Protein AF-A0A9D9NIE5-F1 (afdb_monomer_lite)

Secondary structure (DSSP, 8-state):
-HHHHHHHHHHHHHHTEEEETTEEEE-S-HHHHHHTT--HHHHHHHHHHHHHHHHH--

Organism: NCBI:txid2840763

Structure (mmCIF, N/CA/C/O backbone):
data_AF-A0A9D9NIE5-F1
#
_entry.id   AF-A0A9D9NIE5-F1
#
loop_
_atom_site.group_PDB
_atom_site.id
_atom_site.type_symbol
_atom_site.label_atom_id
_atom_site.label_alt_id
_atom_site.label_comp_id
_atom_site.label_asym_id
_atom_site.label_entity_id
_atom_site.label_seq_id
_atom_site.pdbx_PDB_ins_code
_atom_site.Cartn_x
_atom_site.Cartn_y
_atom_site.Cartn_z
_atom_site.occupancy
_atom_site.B_iso_or_equiv
_atom_site.auth_seq_id
_atom_site.auth_comp_id
_atom_site.auth_asym_id
_atom_site.auth_atom_id
_atom_site.pdbx_PDB_model_num
ATOM 1 N N . MET A 1 1 ? 10.766 13.132 -18.450 1.00 61.12 1 MET A N 1
ATOM 2 C CA . MET A 1 1 ? 9.999 11.909 -18.792 1.00 61.12 1 MET A CA 1
ATOM 3 C C . MET A 1 1 ? 9.946 10.937 -17.623 1.00 61.12 1 MET A C 1
ATOM 5 O O . MET A 1 1 ? 8.843 10.599 -17.230 1.00 61.12 1 MET A O 1
ATOM 9 N N . LEU A 1 2 ? 11.085 10.567 -17.018 1.00 61.94 2 LEU A N 1
ATOM 10 C CA . LEU A 1 2 ? 11.140 9.689 -15.833 1.00 61.94 2 LEU A CA 1
ATOM 11 C C . LEU A 1 2 ? 10.242 10.145 -14.669 1.00 61.94 2 LEU A C 1
ATOM 13 O O . LEU A 1 2 ? 9.521 9.327 -14.112 1.00 61.94 2 LEU A O 1
ATOM 17 N N . SER A 1 3 ? 10.209 11.448 -14.368 1.00 71.56 3 SER A N 1
ATOM 18 C CA . SER A 1 3 ? 9.351 11.990 -13.304 1.00 71.56 3 SER A CA 1
ATOM 19 C C . SER A 1 3 ? 7.855 11.793 -13.559 1.00 71.56 3 SER A C 1
ATOM 21 O O . SER A 1 3 ? 7.131 11.480 -12.628 1.00 71.56 3 SER A O 1
ATOM 23 N N . ARG A 1 4 ? 7.389 11.918 -14.812 1.00 71.19 4 ARG A N 1
ATOM 24 C CA . ARG A 1 4 ? 5.974 11.694 -15.159 1.00 71.19 4 ARG A CA 1
ATOM 25 C C . ARG A 1 4 ? 5.582 10.233 -14.974 1.00 71.19 4 ARG A C 1
ATOM 27 O O . ARG A 1 4 ? 4.595 9.971 -14.314 1.00 71.19 4 ARG A O 1
ATOM 34 N N . ILE A 1 5 ? 6.405 9.300 -15.460 1.00 63.34 5 ILE A N 1
ATOM 35 C CA . ILE A 1 5 ? 6.160 7.855 -15.304 1.00 63.34 5 ILE A CA 1
ATOM 36 C C . ILE A 1 5 ? 6.138 7.458 -13.822 1.00 63.34 5 ILE A C 1
ATOM 38 O O . ILE A 1 5 ? 5.334 6.621 -13.417 1.00 63.34 5 ILE A O 1
ATOM 42 N N . GLN A 1 6 ? 7.019 8.049 -13.008 1.00 71.31 6 GLN A N 1
ATOM 43 C CA . GLN A 1 6 ? 6.996 7.845 -11.563 1.00 71.31 6 GLN A CA 1
ATOM 44 C C . GLN A 1 6 ? 5.679 8.354 -10.955 1.00 71.31 6 GLN A C 1
ATOM 46 O O . GLN A 1 6 ? 5.028 7.603 -10.235 1.00 71.31 6 GLN A O 1
ATOM 51 N N . SER A 1 7 ? 5.247 9.568 -11.312 1.00 81.56 7 SER A N 1
ATOM 52 C CA . SER A 1 7 ? 3.966 10.128 -10.862 1.00 81.56 7 SER A CA 1
ATOM 53 C C . SER A 1 7 ? 2.753 9.321 -11.337 1.00 81.56 7 SER A C 1
ATOM 55 O O . SER A 1 7 ? 1.807 9.158 -10.574 1.00 81.56 7 SER A O 1
ATOM 57 N N . ASP A 1 8 ? 2.777 8.770 -12.551 1.00 89.06 8 ASP A N 1
ATOM 58 C CA . ASP A 1 8 ? 1.683 7.952 -13.085 1.00 89.06 8 ASP A CA 1
ATOM 59 C C . ASP A 1 8 ? 1.512 6.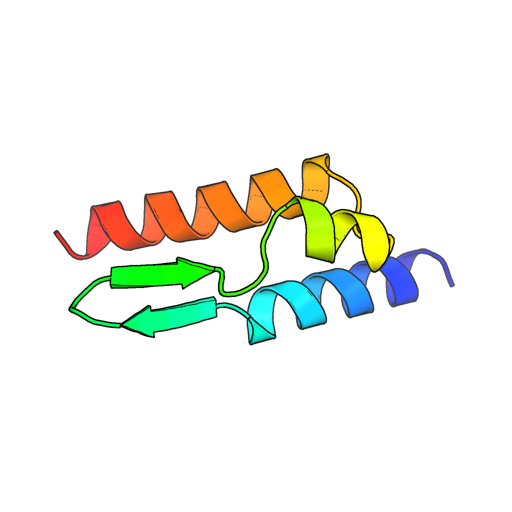666 -12.262 1.00 89.06 8 ASP A C 1
ATOM 61 O O . ASP A 1 8 ? 0.398 6.310 -11.882 1.00 89.06 8 ASP A O 1
ATOM 65 N N . LYS A 1 9 ? 2.619 6.004 -11.907 1.00 90.12 9 LYS A N 1
ATOM 66 C CA . LYS A 1 9 ? 2.609 4.800 -11.058 1.00 90.12 9 LYS A CA 1
ATOM 67 C C . LYS A 1 9 ? 2.183 5.099 -9.620 1.00 90.12 9 LYS A C 1
ATOM 69 O O . LYS A 1 9 ? 1.439 4.320 -9.029 1.00 90.12 9 LYS A O 1
ATOM 74 N N . GLU A 1 10 ? 2.606 6.237 -9.073 1.00 91.38 10 GLU A N 1
ATOM 75 C CA . GLU A 1 10 ? 2.159 6.703 -7.755 1.00 91.38 10 GLU A CA 1
ATOM 76 C C . GLU A 1 10 ? 0.648 6.977 -7.747 1.00 91.38 10 GLU A C 1
ATOM 78 O O . GLU A 1 10 ? -0.051 6.538 -6.833 1.00 91.38 10 GLU A O 1
ATOM 83 N N . MET A 1 11 ? 0.119 7.620 -8.794 1.00 91.12 11 MET A N 1
ATOM 84 C CA . MET A 1 11 ? -1.322 7.833 -8.962 1.00 91.12 11 MET A CA 1
ATOM 85 C C . MET A 1 11 ? -2.086 6.520 -9.135 1.00 91.12 11 MET A C 1
ATOM 87 O O . MET A 1 11 ? -3.171 6.365 -8.575 1.00 91.12 11 MET A O 1
ATOM 91 N N . MET A 1 12 ? -1.526 5.552 -9.866 1.00 91.69 12 MET A N 1
ATOM 92 C CA . MET A 1 12 ? -2.114 4.217 -9.969 1.00 91.69 12 MET A CA 1
ATOM 93 C C . MET A 1 12 ? -2.238 3.558 -8.594 1.00 91.69 12 MET A C 1
ATOM 95 O O . MET A 1 12 ? -3.325 3.095 -8.266 1.00 91.69 12 MET A O 1
ATOM 99 N N . LEU A 1 13 ? -1.182 3.559 -7.772 1.00 94.06 13 LEU A N 1
ATOM 100 C CA . LEU A 1 13 ? -1.235 2.988 -6.418 1.00 94.06 13 LEU A CA 1
ATOM 101 C C . LEU A 1 13 ? -2.228 3.723 -5.512 1.00 94.06 13 LEU A C 1
ATOM 103 O O . LEU A 1 13 ? -2.992 3.067 -4.808 1.00 94.06 13 LEU A O 1
ATOM 107 N N . LEU A 1 14 ? -2.261 5.059 -5.557 1.00 92.56 14 LEU A N 1
ATOM 108 C CA . LEU A 1 14 ? -3.239 5.865 -4.814 1.00 92.56 14 LEU A CA 1
ATOM 109 C C . LEU A 1 14 ? -4.680 5.474 -5.157 1.00 92.56 14 LEU A C 1
ATOM 111 O O . LEU A 1 14 ? -5.489 5.269 -4.256 1.00 92.56 14 LEU A O 1
ATOM 115 N N . ASN A 1 15 ? -4.983 5.317 -6.447 1.00 94.00 15 ASN A N 1
ATOM 116 C CA . ASN A 1 15 ? -6.310 4.919 -6.921 1.00 94.00 15 ASN A CA 1
ATOM 117 C C . ASN A 1 15 ? -6.690 3.484 -6.532 1.00 94.00 15 ASN A C 1
ATOM 119 O O . ASN A 1 15 ? -7.851 3.107 -6.663 1.00 94.00 15 ASN A O 1
ATOM 123 N N . GLN A 1 16 ? -5.726 2.683 -6.074 1.00 95.38 16 GLN A N 1
ATOM 124 C CA . GLN A 1 16 ? -5.957 1.340 -5.556 1.00 95.38 16 GLN A CA 1
ATOM 125 C C . GLN A 1 16 ? -6.100 1.317 -4.029 1.00 95.38 16 GLN A C 1
ATOM 127 O O . GLN A 1 16 ? -6.139 0.231 -3.462 1.00 95.38 16 GLN A O 1
ATOM 132 N N . ILE A 1 17 ? -6.179 2.458 -3.339 1.00 95.62 17 ILE A N 1
ATOM 133 C CA . ILE A 1 17 ? -6.463 2.495 -1.899 1.00 95.62 17 ILE A CA 1
ATOM 134 C C . ILE A 1 17 ? -7.961 2.705 -1.677 1.00 95.62 17 ILE A C 1
ATOM 136 O O . ILE A 1 17 ? -8.534 3.705 -2.107 1.00 95.62 17 ILE A O 1
ATOM 140 N N . TRP A 1 18 ? -8.585 1.787 -0.942 1.00 95.06 18 TRP A N 1
ATOM 141 C CA . TRP A 1 18 ? -10.025 1.789 -0.669 1.00 95.06 18 TRP A CA 1
ATOM 142 C C . TRP A 1 18 ? -10.280 1.649 0.828 1.00 95.06 18 TRP A C 1
ATOM 144 O O . TRP A 1 18 ? -9.497 1.015 1.533 1.00 95.06 18 TRP A O 1
ATOM 154 N N . PHE A 1 19 ? -11.393 2.192 1.314 1.00 94.94 19 PHE A N 1
ATOM 155 C CA . PHE A 1 19 ? -11.842 1.970 2.686 1.00 94.94 19 PHE A CA 1
ATOM 156 C C . PHE A 1 19 ? -12.862 0.830 2.724 1.00 94.94 19 PHE A C 1
ATOM 158 O O . PHE A 1 19 ? -13.886 0.887 2.040 1.00 94.94 19 PHE A O 1
ATOM 165 N N . LYS A 1 20 ? -12.588 -0.206 3.514 1.00 93.69 20 LYS A N 1
ATOM 166 C CA . LYS A 1 20 ? -13.432 -1.395 3.642 1.00 93.69 20 LYS A CA 1
ATOM 167 C C . LYS A 1 20 ? -13.374 -1.927 5.071 1.00 93.69 20 LYS A C 1
ATOM 169 O O . LYS A 1 20 ? -12.296 -2.031 5.646 1.00 93.69 20 LYS A O 1
ATOM 174 N N . ASP A 1 21 ? -14.532 -2.267 5.635 1.00 92.88 21 ASP A N 1
ATOM 175 C CA . ASP A 1 21 ? -14.652 -2.884 6.965 1.00 92.88 21 ASP A CA 1
ATOM 176 C C . ASP A 1 21 ? -13.869 -2.126 8.057 1.00 92.88 21 ASP A C 1
ATOM 178 O O . ASP A 1 21 ? -13.181 -2.716 8.889 1.00 92.88 21 ASP A O 1
ATOM 182 N N . GLY A 1 22 ? -13.920 -0.791 8.017 1.00 93.38 22 GLY A N 1
ATOM 183 C CA . GLY A 1 22 ? -13.233 0.063 8.987 1.00 93.38 22 GLY A CA 1
ATOM 184 C C . GLY A 1 22 ? -11.723 0.214 8.773 1.00 93.38 22 GLY A C 1
ATOM 185 O O . GLY A 1 22 ? -11.060 0.729 9.663 1.00 93.38 22 GLY A O 1
ATOM 186 N N . ASN A 1 23 ? -11.166 -0.237 7.644 1.00 95.38 23 ASN A N 1
ATOM 187 C CA . ASN A 1 23 ? -9.732 -0.164 7.355 1.00 95.38 23 ASN A CA 1
ATOM 188 C C . ASN A 1 23 ? -9.465 0.321 5.918 1.00 95.38 23 ASN A C 1
ATOM 190 O O . ASN A 1 23 ? -10.199 0.001 4.985 1.00 95.38 23 ASN A O 1
ATOM 194 N N . PHE A 1 24 ? -8.377 1.057 5.718 1.00 96.31 24 PHE A N 1
ATOM 195 C CA . PHE A 1 24 ? -7.773 1.287 4.410 1.00 96.31 24 PHE A CA 1
ATOM 196 C C . PHE A 1 24 ? -7.085 0.014 3.909 1.00 96.31 24 PHE A C 1
ATOM 198 O O . PHE A 1 24 ? -6.377 -0.664 4.655 1.00 96.31 24 PHE A O 1
ATOM 205 N N . VAL A 1 25 ? -7.264 -0.297 2.629 1.00 95.56 25 VAL A N 1
ATOM 206 C CA . VAL A 1 25 ? -6.700 -1.479 1.971 1.00 95.56 25 VAL A CA 1
ATOM 207 C C . VAL A 1 25 ? -6.093 -1.062 0.639 1.00 95.56 25 VAL A C 1
ATOM 209 O O . VAL A 1 25 ? -6.757 -0.404 -0.161 1.00 95.56 25 VAL A O 1
ATOM 212 N N . LEU A 1 26 ? -4.849 -1.476 0.385 1.00 96.06 26 LEU A N 1
ATOM 213 C CA . LEU A 1 26 ? -4.255 -1.421 -0.948 1.00 96.06 26 LEU A CA 1
ATOM 214 C C . LEU A 1 26 ? -4.777 -2.617 -1.757 1.00 96.06 26 LEU A C 1
ATOM 216 O O . LEU A 1 26 ? -4.450 -3.763 -1.466 1.00 96.06 26 LEU A O 1
ATOM 220 N N . GLY A 1 27 ? -5.628 -2.345 -2.740 1.00 95.00 27 GLY A N 1
ATOM 221 C CA . GLY A 1 27 ? -6.314 -3.331 -3.577 1.00 95.00 27 GLY A CA 1
ATOM 222 C C . GLY A 1 27 ? -5.473 -3.905 -4.716 1.00 95.00 27 GLY A C 1
ATOM 223 O O . GLY A 1 27 ? -5.983 -4.708 -5.489 1.00 95.00 27 GLY A O 1
ATOM 224 N N . LEU A 1 28 ? -4.203 -3.513 -4.822 1.00 94.81 28 LEU A N 1
ATOM 225 C CA . LEU A 1 28 ? -3.245 -4.089 -5.758 1.00 94.81 28 LEU A CA 1
ATOM 226 C C . LEU A 1 28 ? -2.303 -5.013 -4.989 1.00 94.81 28 LEU A C 1
ATOM 228 O O . LEU A 1 28 ? -1.752 -4.596 -3.971 1.00 94.81 28 LEU A O 1
ATOM 232 N N . SER A 1 29 ? -2.107 -6.247 -5.456 1.00 95.25 29 SER A N 1
ATOM 233 C CA . SER A 1 29 ? -1.126 -7.144 -4.842 1.00 95.25 29 SER A CA 1
ATOM 234 C C . SER A 1 29 ? 0.304 -6.751 -5.236 1.00 95.25 29 SER A C 1
ATOM 236 O O . SER A 1 29 ? 0.519 -6.079 -6.246 1.00 95.25 29 SER A O 1
ATOM 238 N N . ARG A 1 30 ? 1.308 -7.194 -4.463 1.00 95.06 30 ARG A N 1
ATOM 239 C CA . ARG A 1 30 ? 2.725 -6.951 -4.793 1.00 95.06 30 ARG A CA 1
ATOM 240 C C . ARG A 1 30 ? 3.081 -7.513 -6.170 1.00 95.06 30 ARG A C 1
ATOM 242 O O . ARG A 1 30 ? 3.732 -6.826 -6.947 1.00 95.06 30 ARG A O 1
ATOM 249 N N . ASN A 1 31 ? 2.634 -8.734 -6.467 1.00 95.81 31 ASN A N 1
ATOM 250 C CA . ASN A 1 31 ? 2.929 -9.396 -7.736 1.00 95.81 31 ASN A CA 1
ATOM 251 C C . ASN A 1 31 ? 2.311 -8.626 -8.909 1.00 95.81 31 ASN A C 1
ATOM 253 O O . ASN A 1 31 ? 3.025 -8.292 -9.848 1.00 95.81 31 ASN A O 1
ATOM 257 N N . ASP A 1 32 ? 1.036 -8.232 -8.802 1.00 95.06 32 ASP A N 1
ATOM 258 C CA . ASP A 1 32 ? 0.376 -7.444 -9.853 1.00 95.06 32 ASP A CA 1
ATOM 259 C C . ASP A 1 32 ? 1.052 -6.077 -10.037 1.00 95.06 32 ASP A C 1
ATOM 261 O O . ASP A 1 32 ? 1.197 -5.586 -11.155 1.00 95.06 32 ASP A O 1
ATOM 265 N N . ALA A 1 33 ? 1.504 -5.449 -8.946 1.00 94.62 33 ALA A N 1
ATOM 266 C CA . ALA A 1 33 ? 2.245 -4.195 -9.019 1.00 94.62 33 ALA A CA 1
ATOM 267 C C . ALA A 1 33 ? 3.564 -4.365 -9.789 1.00 94.62 33 ALA A C 1
ATOM 269 O O . ALA A 1 33 ? 3.878 -3.551 -10.662 1.00 94.62 33 ALA A O 1
ATOM 270 N N . MET A 1 34 ? 4.311 -5.434 -9.511 1.00 94.69 34 MET A N 1
ATOM 271 C CA . MET A 1 34 ? 5.550 -5.751 -10.222 1.00 94.69 34 MET A CA 1
ATOM 272 C C . MET A 1 34 ? 5.303 -6.044 -11.706 1.00 94.69 34 MET A C 1
ATOM 274 O O . MET A 1 34 ? 6.050 -5.534 -12.544 1.00 94.69 34 MET A O 1
ATOM 278 N N . ASP A 1 35 ? 4.234 -6.769 -12.040 1.00 95.31 35 ASP A N 1
ATOM 279 C CA . ASP A 1 35 ? 3.832 -7.050 -13.427 1.00 95.31 35 ASP A CA 1
ATOM 280 C C . ASP A 1 35 ? 3.472 -5.764 -14.195 1.00 95.31 35 ASP A C 1
ATOM 282 O O . ASP A 1 35 ? 3.766 -5.627 -15.384 1.00 95.31 35 ASP A O 1
ATOM 286 N N . LEU A 1 36 ? 2.923 -4.763 -13.499 1.00 91.75 36 LEU A N 1
ATOM 287 C CA . LEU A 1 36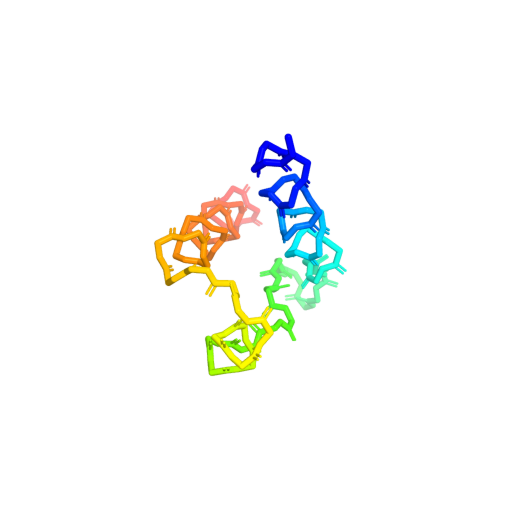 ? 2.678 -3.411 -14.022 1.00 91.75 36 LEU A CA 1
ATOM 288 C C . LEU A 1 36 ? 3.943 -2.527 -14.044 1.00 91.75 36 LEU A C 1
ATOM 290 O O . LEU A 1 36 ? 3.891 -1.335 -14.374 1.00 91.75 36 LEU A O 1
ATOM 294 N N . GLY A 1 37 ? 5.099 -3.089 -13.690 1.00 93.44 37 GLY A N 1
ATOM 295 C CA . GLY A 1 37 ? 6.385 -2.404 -13.651 1.00 93.44 37 GLY A CA 1
ATOM 296 C C . GLY A 1 37 ? 6.511 -1.394 -12.511 1.00 93.44 37 GLY A C 1
ATOM 297 O O . GLY A 1 37 ? 7.340 -0.481 -12.598 1.00 93.44 37 GLY A O 1
ATOM 298 N N . ILE A 1 38 ? 5.686 -1.486 -11.470 1.00 93.94 38 ILE A N 1
ATOM 299 C CA . ILE A 1 38 ? 5.811 -0.663 -10.266 1.00 93.94 38 ILE A CA 1
ATOM 300 C C . ILE A 1 38 ? 7.008 -1.182 -9.457 1.00 93.94 38 ILE A C 1
ATOM 302 O O . ILE A 1 38 ? 7.052 -2.368 -9.134 1.00 93.94 38 ILE A O 1
ATOM 306 N N . PRO A 1 39 ? 7.990 -0.323 -9.124 1.00 94.19 39 PRO A N 1
ATOM 307 C CA . PRO A 1 39 ? 9.128 -0.736 -8.310 1.00 94.19 39 PRO A CA 1
ATOM 308 C C . PRO A 1 39 ? 8.691 -1.229 -6.930 1.00 94.19 39 PRO A C 1
ATOM 310 O O . PRO A 1 39 ? 7.820 -0.627 -6.300 1.00 94.19 39 PRO A O 1
ATOM 313 N N . GLU A 1 40 ? 9.354 -2.266 -6.427 1.00 94.69 40 GLU A N 1
ATOM 314 C CA . GLU A 1 40 ? 9.026 -2.877 -5.137 1.00 94.69 40 GLU A CA 1
ATOM 315 C C . GLU A 1 40 ? 9.086 -1.868 -3.977 1.00 94.69 40 GLU A C 1
ATOM 317 O O . GLU A 1 40 ? 8.136 -1.738 -3.209 1.00 94.69 40 GLU A O 1
ATOM 322 N N . GLU A 1 41 ? 10.130 -1.038 -3.941 1.00 94.69 41 GLU A N 1
ATOM 323 C CA . GLU A 1 41 ? 10.283 0.033 -2.946 1.00 94.69 41 GLU A CA 1
ATOM 324 C C . GLU A 1 41 ? 9.128 1.050 -2.970 1.00 94.69 41 GLU A C 1
ATOM 326 O O . GLU A 1 41 ? 8.762 1.632 -1.944 1.00 94.69 41 GLU A O 1
ATOM 331 N N . MET A 1 42 ? 8.544 1.295 -4.150 1.00 94.62 42 MET A N 1
ATOM 332 C CA . MET A 1 42 ? 7.390 2.182 -4.282 1.00 94.62 42 MET A CA 1
ATOM 333 C C . MET A 1 42 ? 6.146 1.520 -3.695 1.00 94.62 42 MET A C 1
ATOM 335 O O . MET A 1 42 ? 5.438 2.161 -2.919 1.00 94.62 42 MET A O 1
ATOM 339 N N . TYR A 1 43 ? 5.907 0.250 -4.019 1.00 96.56 43 TYR A N 1
ATOM 340 C CA . TYR A 1 43 ? 4.806 -0.518 -3.445 1.00 96.56 43 TYR A CA 1
ATOM 341 C C . TYR A 1 43 ? 4.897 -0.569 -1.911 1.00 96.56 43 TYR A C 1
ATOM 343 O O . TYR A 1 43 ? 3.92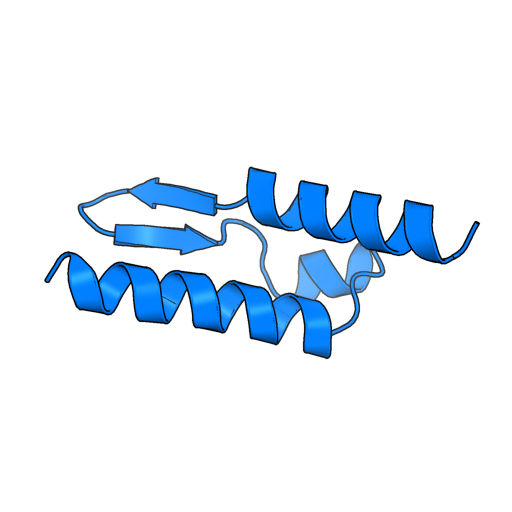3 -0.261 -1.222 1.00 96.56 43 TYR A O 1
ATOM 351 N N . ASP A 1 44 ? 6.084 -0.855 -1.371 1.00 97.06 44 ASP A N 1
ATOM 352 C CA . ASP A 1 44 ? 6.335 -0.924 0.074 1.00 97.06 44 ASP A CA 1
ATOM 353 C C . ASP A 1 44 ? 6.023 0.381 0.795 1.00 97.06 44 ASP A C 1
ATOM 355 O O . ASP A 1 44 ? 5.422 0.390 1.873 1.00 97.06 44 ASP A O 1
ATOM 359 N N . ARG A 1 45 ? 6.384 1.508 0.182 1.00 96.00 45 ARG A N 1
ATOM 360 C CA . ARG A 1 45 ? 6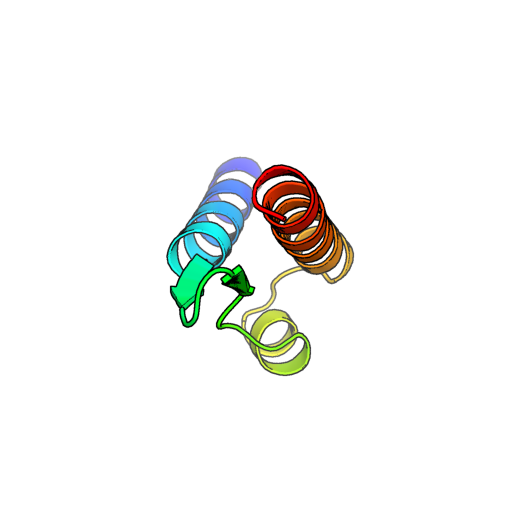.075 2.832 0.719 1.00 96.00 45 ARG A CA 1
ATOM 361 C C . ARG A 1 45 ? 4.566 3.067 0.816 1.00 96.00 45 ARG A C 1
ATOM 363 O O . ARG A 1 45 ? 4.104 3.559 1.845 1.00 96.00 45 ARG A O 1
ATOM 370 N N . PHE A 1 46 ? 3.799 2.679 -0.201 1.00 96.19 46 PHE A N 1
ATOM 371 C CA . PHE A 1 46 ? 2.338 2.801 -0.190 1.00 96.19 46 PHE A CA 1
ATOM 372 C C . PHE A 1 46 ? 1.670 1.852 0.802 1.00 96.19 46 PHE A C 1
ATOM 374 O O . PHE A 1 46 ? 0.775 2.268 1.539 1.00 96.19 46 PHE A O 1
ATOM 381 N N . LEU A 1 47 ? 2.147 0.611 0.889 1.00 97.00 47 LEU A N 1
ATOM 382 C CA . LEU A 1 47 ? 1.687 -0.341 1.894 1.00 97.00 47 LEU A CA 1
ATOM 383 C C . LEU A 1 47 ? 1.927 0.195 3.316 1.00 97.00 47 LEU A C 1
ATOM 385 O O . LEU A 1 47 ? 1.040 0.129 4.165 1.00 97.00 47 LEU A O 1
ATOM 389 N N . ASN A 1 48 ? 3.093 0.795 3.564 1.00 97.06 48 ASN A N 1
ATOM 390 C CA . ASN A 1 48 ? 3.405 1.434 4.842 1.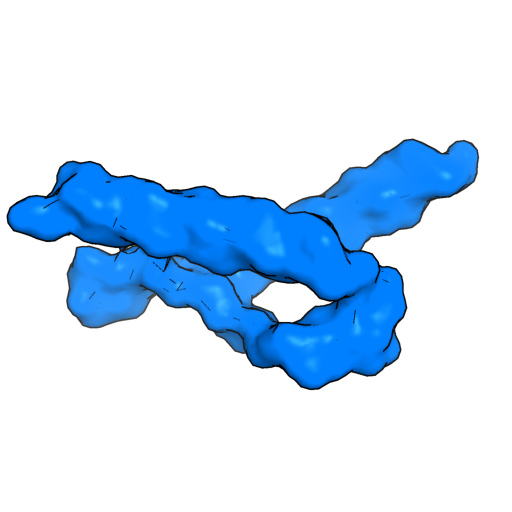00 97.06 48 ASN A CA 1
ATOM 391 C C . ASN A 1 48 ? 2.475 2.623 5.142 1.00 97.06 48 ASN A C 1
ATOM 393 O O . ASN A 1 48 ? 2.042 2.786 6.280 1.00 97.06 48 ASN A O 1
ATOM 397 N N . TYR A 1 49 ? 2.129 3.442 4.143 1.00 94.94 49 TYR A N 1
ATOM 398 C C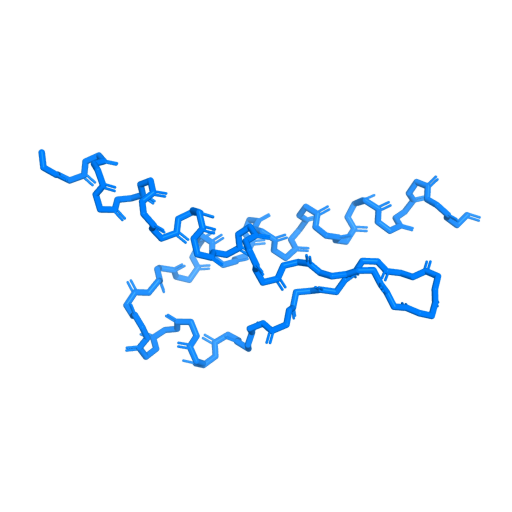A . TYR A 1 49 ? 1.161 4.531 4.329 1.00 94.94 49 TYR A CA 1
ATOM 399 C C . TYR A 1 49 ? -0.225 4.021 4.716 1.00 94.94 49 TYR A C 1
ATOM 401 O O . TYR A 1 49 ? -0.823 4.560 5.644 1.00 94.94 49 TYR A O 1
ATOM 409 N N . VAL A 1 50 ? -0.704 2.962 4.062 1.00 96.19 50 VAL A N 1
ATOM 410 C CA . VAL A 1 50 ? -1.982 2.317 4.399 1.00 96.19 50 VAL A CA 1
ATOM 411 C C . VAL A 1 50 ? -1.957 1.764 5.824 1.00 96.19 50 VAL A C 1
ATOM 413 O O . VAL A 1 50 ? -2.883 2.011 6.594 1.00 96.19 50 VAL A O 1
ATOM 416 N N . ASN A 1 51 ? -0.876 1.082 6.210 1.00 96.44 51 ASN A N 1
ATOM 417 C CA . ASN A 1 51 ? -0.725 0.540 7.561 1.00 96.44 51 ASN A CA 1
ATOM 418 C C . ASN A 1 51 ? -0.739 1.643 8.625 1.00 96.44 51 ASN A C 1
ATOM 420 O O . ASN A 1 51 ? -1.503 1.548 9.580 1.00 96.44 51 ASN A O 1
ATOM 424 N N . LYS A 1 52 ? 0.020 2.725 8.421 1.00 95.94 52 LYS A N 1
ATOM 425 C CA . LYS A 1 52 ? 0.016 3.880 9.332 1.00 95.94 52 LYS A CA 1
ATOM 426 C C . LYS A 1 52 ? -1.341 4.572 9.390 1.00 95.94 52 LYS A C 1
ATOM 428 O O . LYS A 1 52 ? -1.790 4.935 10.467 1.00 95.94 52 LYS A O 1
ATOM 433 N N . ALA A 1 53 ? -2.022 4.742 8.256 1.00 94.19 53 ALA A N 1
ATOM 434 C CA . ALA A 1 53 ? -3.371 5.306 8.235 1.00 94.19 53 ALA A CA 1
ATOM 435 C C . ALA A 1 53 ? -4.344 4.461 9.074 1.00 94.19 53 ALA A C 1
ATOM 437 O O . ALA A 1 53 ? -5.149 5.010 9.824 1.00 94.19 53 ALA A O 1
ATOM 438 N N . ASN A 1 54 ? -4.215 3.134 9.006 1.00 96.12 54 ASN A N 1
ATOM 439 C CA . ASN A 1 54 ? -5.001 2.209 9.817 1.00 96.12 54 ASN A CA 1
ATOM 440 C C . ASN A 1 54 ? -4.691 2.273 11.317 1.00 96.12 54 ASN A C 1
ATOM 442 O O . ASN A 1 54 ? -5.559 1.951 12.121 1.00 96.12 54 ASN A O 1
ATOM 446 N N . GLU A 1 55 ? -3.486 2.682 11.712 1.00 96.06 55 GLU A N 1
ATOM 447 C CA . GLU A 1 55 ? -3.142 2.903 13.123 1.00 96.06 55 GLU A CA 1
ATOM 448 C C . GLU A 1 55 ? -3.859 4.126 13.715 1.00 96.06 55 GLU A C 1
ATOM 450 O O . GLU A 1 55 ? -4.109 4.147 14.912 1.00 96.06 55 GLU A O 1
ATOM 455 N N . TYR A 1 56 ? -4.229 5.122 12.900 1.00 91.31 56 TYR A N 1
ATOM 456 C CA . TYR A 1 56 ? -4.919 6.333 13.371 1.00 91.31 56 TYR A CA 1
ATOM 457 C C . TYR A 1 56 ? -6.437 6.186 13.527 1.00 91.31 56 TYR A C 1
ATOM 459 O O . TYR A 1 56 ? -7.068 7.037 14.149 1.00 91.31 56 TYR A O 1
ATOM 467 N N . ILE A 1 57 ? -7.034 5.163 12.917 1.00 89.31 57 ILE A N 1
ATOM 468 C CA . ILE A 1 57 ? -8.490 4.935 12.926 1.00 89.31 57 ILE A CA 1
ATOM 469 C C . ILE A 1 57 ? -8.917 3.813 13.882 1.00 89.31 57 ILE A C 1
ATOM 471 O O . ILE A 1 57 ? -10.114 3.551 14.008 1.00 89.31 57 ILE A O 1
ATOM 475 N N . LYS A 1 58 ? -7.952 3.142 14.516 1.00 73.00 58 LYS A N 1
ATOM 476 C CA . LYS A 1 58 ? -8.162 2.153 15.578 1.00 73.00 58 LYS A CA 1
ATOM 477 C C . LYS A 1 58 ? -8.064 2.819 16.942 1.00 73.00 58 LYS A C 1
ATOM 479 O O . LYS A 1 58 ? -8.828 2.388 17.831 1.00 73.00 58 LYS A O 1
#

Radius of gyration: 11.92 Å; chains: 1; bounding box: 26×21×34 Å

Sequence (58 aa):
MLSRIQSDKEMMLLNQIWFKDGNFVLGLSRNDAMDLGIPEEMYDRFLNYVNKANEYIK

pLDDT: mean 90.98, std 9.15, range [61.12, 97.06]

Foldseek 3Di:
DVVVVLVVLLVVQVVQWDDDPQFTDRNADLVNSVVVVNDSVSVVVSVVVRVVVSVVRD